Protein AF-A0A7C1FZI0-F1 (afdb_monomer_lite)

Structure (mmCIF, N/CA/C/O backbone):
data_AF-A0A7C1FZI0-F1
#
_entry.id   AF-A0A7C1FZI0-F1
#
loop_
_atom_site.group_PDB
_atom_site.id
_atom_site.type_symbol
_atom_site.label_atom_id
_atom_site.label_alt_id
_atom_site.label_comp_id
_atom_site.label_asym_id
_atom_site.label_entity_id
_atom_site.label_seq_id
_atom_site.pdbx_PDB_ins_code
_atom_site.Cartn_x
_atom_site.Cartn_y
_atom_site.Cartn_z
_atom_site.occupancy
_atom_site.B_iso_or_equiv
_atom_site.auth_seq_id
_atom_site.auth_comp_id
_atom_site.auth_asym_id
_atom_site.auth_atom_id
_atom_site.pdbx_PDB_model_num
ATOM 1 N N . PHE A 1 1 ? 3.314 -4.619 -2.180 1.00 94.50 1 PHE A N 1
ATOM 2 C CA . PHE A 1 1 ? 4.106 -3.585 -1.476 1.00 94.50 1 PHE A CA 1
ATOM 3 C C . PHE A 1 1 ? 3.168 -2.538 -0.890 1.00 94.50 1 PHE A C 1
ATOM 5 O O . PHE A 1 1 ? 2.230 -2.147 -1.576 1.00 94.50 1 PHE A O 1
ATOM 12 N N . ALA A 1 2 ? 3.382 -2.111 0.355 1.00 96.25 2 ALA A N 1
ATOM 13 C CA . ALA A 1 2 ? 2.620 -1.029 0.980 1.00 96.25 2 ALA A CA 1
ATOM 14 C C . ALA A 1 2 ? 3.485 0.248 0.970 1.00 96.25 2 ALA A C 1
ATOM 16 O O . ALA A 1 2 ? 4.482 0.295 1.690 1.00 96.25 2 ALA A O 1
ATOM 17 N N . PRO A 1 3 ? 3.184 1.239 0.112 1.00 94.50 3 PRO A N 1
ATOM 18 C CA . PRO A 1 3 ? 4.002 2.440 -0.012 1.00 94.50 3 PRO A CA 1
ATOM 19 C C . PRO A 1 3 ? 3.779 3.413 1.151 1.00 94.50 3 PRO A C 1
ATOM 21 O O . PRO A 1 3 ? 2.644 3.671 1.540 1.00 94.50 3 PRO A O 1
ATOM 24 N N . GLY A 1 4 ? 4.866 4.033 1.616 1.00 93.75 4 GLY A N 1
ATOM 25 C CA . GLY A 1 4 ? 4.859 5.071 2.650 1.00 93.75 4 GLY A CA 1
ATOM 26 C C . GLY A 1 4 ? 5.323 4.573 4.019 1.00 93.75 4 GLY A C 1
ATOM 27 O O . GLY A 1 4 ? 5.380 3.372 4.283 1.00 93.75 4 GLY A O 1
ATOM 28 N N . ASN A 1 5 ? 5.712 5.513 4.882 1.00 94.38 5 ASN A N 1
ATOM 29 C CA . ASN A 1 5 ? 6.263 5.174 6.189 1.00 94.38 5 ASN A CA 1
ATOM 30 C C . ASN A 1 5 ? 5.195 4.515 7.069 1.00 94.38 5 ASN A C 1
ATOM 32 O O . ASN A 1 5 ? 4.087 5.034 7.181 1.00 94.38 5 ASN A O 1
ATOM 36 N N . ASN A 1 6 ? 5.545 3.383 7.679 1.00 92.94 6 ASN A N 1
ATOM 37 C CA . ASN A 1 6 ? 4.663 2.591 8.536 1.00 92.94 6 ASN A CA 1
ATOM 38 C C . ASN A 1 6 ? 3.315 2.195 7.889 1.00 92.94 6 ASN A C 1
ATOM 40 O O . ASN A 1 6 ? 2.346 1.909 8.579 1.00 92.94 6 ASN A O 1
ATOM 44 N N . ALA A 1 7 ? 3.230 2.150 6.555 1.00 95.44 7 ALA A N 1
ATOM 45 C CA . ALA A 1 7 ? 1.979 1.867 5.846 1.00 95.44 7 ALA A CA 1
ATOM 46 C C . ALA A 1 7 ? 1.378 0.491 6.187 1.00 95.44 7 ALA A C 1
ATOM 48 O O . ALA A 1 7 ? 0.163 0.313 6.154 1.00 95.44 7 ALA A O 1
ATOM 49 N N . ILE A 1 8 ? 2.233 -0.482 6.510 1.00 94.69 8 ILE A N 1
ATOM 50 C CA . ILE A 1 8 ? 1.815 -1.852 6.805 1.00 94.69 8 ILE A CA 1
ATOM 51 C C . ILE A 1 8 ? 1.003 -1.959 8.099 1.00 94.69 8 ILE A C 1
ATOM 53 O O . ILE A 1 8 ? 0.148 -2.827 8.178 1.00 94.69 8 ILE A O 1
ATOM 57 N N . SER A 1 9 ? 1.187 -1.052 9.067 1.00 94.25 9 SER A N 1
ATOM 58 C CA . SER A 1 9 ? 0.438 -1.089 10.333 1.00 94.25 9 SER A CA 1
ATOM 59 C C . SER A 1 9 ? -1.039 -0.719 10.182 1.00 94.25 9 SER A C 1
ATOM 61 O O . SE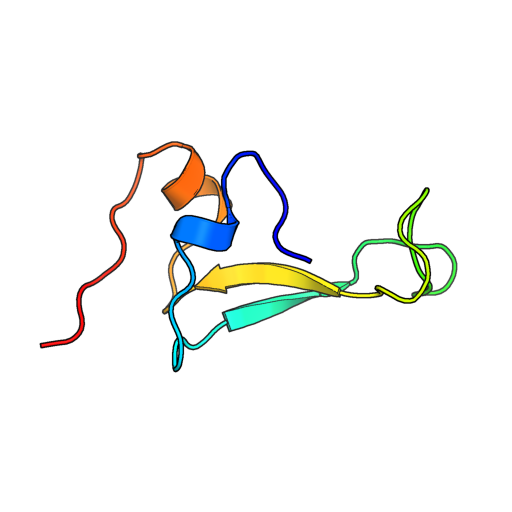R A 1 9 ? -1.788 -0.806 11.146 1.00 94.25 9 SER A O 1
ATOM 63 N N . PHE A 1 10 ? -1.454 -0.238 9.008 1.00 93.69 10 PHE A N 1
ATOM 64 C CA . PHE A 1 10 ? -2.850 0.083 8.708 1.00 93.69 10 PHE A CA 1
ATOM 65 C C . PHE A 1 10 ? -3.584 -1.068 8.005 1.00 93.69 10 PHE A C 1
ATOM 67 O O . PHE A 1 10 ? -4.788 -0.963 7.758 1.00 93.69 10 PHE A O 1
ATOM 74 N N . ILE A 1 11 ? -2.869 -2.140 7.657 1.00 94.38 11 ILE A N 1
ATOM 75 C CA . ILE A 1 11 ? -3.393 -3.298 6.934 1.00 94.38 11 ILE A CA 1
ATOM 76 C C . ILE A 1 11 ? -3.395 -4.478 7.900 1.00 94.38 11 ILE A C 1
ATOM 78 O O . ILE A 1 11 ? -2.333 -4.943 8.306 1.00 94.38 11 ILE A O 1
ATOM 82 N N . ASP A 1 12 ? -4.587 -4.955 8.232 1.00 94.25 12 ASP A N 1
ATOM 83 C CA . ASP A 1 12 ? -4.782 -6.121 9.087 1.00 94.25 12 ASP A CA 1
ATOM 84 C C . ASP A 1 12 ? -5.067 -7.363 8.235 1.00 94.25 12 ASP A C 1
ATOM 86 O O . ASP A 1 12 ? -5.432 -7.281 7.054 1.00 94.25 12 ASP A O 1
ATOM 90 N N . GLU A 1 13 ? -4.915 -8.541 8.840 1.00 93.25 13 GLU A N 1
ATOM 91 C CA . GLU A 1 13 ? -5.382 -9.779 8.222 1.00 93.25 13 GLU A CA 1
ATOM 92 C C . GLU A 1 13 ? -6.889 -9.679 7.921 1.00 93.25 13 GLU A C 1
ATOM 94 O O . GLU A 1 13 ? -7.663 -9.138 8.708 1.00 93.25 13 GLU A O 1
ATOM 99 N N . HIS A 1 14 ? -7.307 -10.205 6.764 1.00 93.00 14 HIS A N 1
ATOM 100 C CA . HIS A 1 14 ? -8.693 -10.169 6.262 1.00 93.00 14 HIS A CA 1
ATOM 101 C C . HIS A 1 14 ? -9.239 -8.798 5.812 1.00 93.00 14 HIS A C 1
ATOM 103 O O . HIS A 1 14 ? -10.434 -8.676 5.506 1.00 93.00 14 HIS A O 1
ATOM 109 N N . ASP A 1 15 ? -8.396 -7.773 5.698 1.00 93.94 15 ASP A N 1
ATOM 110 C CA . ASP A 1 15 ? -8.787 -6.535 5.026 1.00 93.94 15 ASP A CA 1
ATOM 111 C C . ASP A 1 15 ? -8.957 -6.704 3.518 1.00 93.94 15 ASP A C 1
ATOM 113 O O . ASP A 1 15 ? -8.210 -7.418 2.842 1.00 93.94 15 ASP A O 1
ATOM 117 N N . GLU A 1 16 ? -9.898 -5.943 2.965 1.00 94.69 16 GLU A N 1
ATOM 118 C CA . GLU A 1 16 ? -10.007 -5.791 1.521 1.00 94.69 16 GLU A CA 1
ATOM 119 C C . GLU A 1 16 ? -9.075 -4.676 1.055 1.00 94.69 16 GLU A C 1
ATOM 121 O O . GLU A 1 16 ? -9.182 -3.522 1.483 1.00 94.69 16 GLU A O 1
ATOM 126 N N . VAL A 1 17 ? -8.162 -5.012 0.143 1.00 96.38 17 VAL A N 1
ATOM 127 C CA . VAL A 1 17 ? -7.192 -4.062 -0.404 1.00 96.38 17 VAL A CA 1
ATOM 128 C C . VAL A 1 17 ? -7.383 -3.863 -1.899 1.00 96.38 17 VAL A C 1
ATOM 130 O O . VAL A 1 1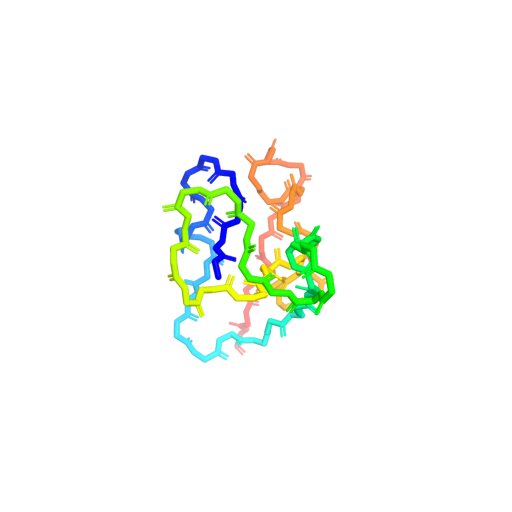7 ? -7.597 -4.809 -2.656 1.00 96.38 17 VAL A O 1
ATOM 133 N N . VAL A 1 18 ? -7.245 -2.614 -2.339 1.00 97.75 18 VAL A N 1
ATOM 134 C CA . VAL A 1 18 ? -7.158 -2.281 -3.765 1.00 97.75 18 VAL A CA 1
ATOM 135 C C . VAL A 1 18 ? -5.693 -2.071 -4.114 1.00 97.75 18 VAL A C 1
ATOM 137 O O . VAL A 1 18 ? -4.983 -1.338 -3.417 1.00 97.75 18 VAL A O 1
ATOM 140 N N . ILE A 1 19 ? -5.249 -2.702 -5.198 1.00 97.44 19 ILE A N 1
ATOM 141 C CA . ILE A 1 19 ? -3.875 -2.626 -5.694 1.00 97.44 19 ILE A CA 1
ATOM 142 C C . ILE A 1 19 ? -3.819 -1.982 -7.076 1.00 97.44 19 ILE A C 1
ATOM 144 O O . ILE A 1 19 ? -4.755 -2.083 -7.864 1.00 97.44 19 ILE A O 1
ATOM 148 N N . GLU A 1 20 ? -2.681 -1.375 -7.390 1.00 96.88 20 GLU A N 1
ATOM 149 C CA . GLU A 1 20 ? -2.345 -0.938 -8.744 1.00 96.88 20 GLU A CA 1
ATOM 150 C C . GLU A 1 20 ? -0.913 -1.345 -9.105 1.00 96.88 20 GLU A C 1
ATOM 152 O O . GLU A 1 20 ? -0.120 -1.748 -8.245 1.00 96.88 20 GLU A O 1
ATOM 157 N N . GLY A 1 21 ? -0.570 -1.252 -10.391 1.00 96.69 21 GLY A N 1
ATOM 158 C CA . GLY A 1 21 ? 0.795 -1.483 -10.851 1.00 96.69 21 GLY A CA 1
ATOM 159 C C . GLY A 1 21 ? 1.774 -0.497 -10.209 1.00 96.69 21 GLY A C 1
ATOM 160 O O . GLY A 1 21 ? 1.500 0.695 -10.094 1.00 96.69 21 GLY A O 1
ATOM 161 N N . ILE A 1 22 ? 2.954 -0.973 -9.817 1.00 95.19 22 ILE A N 1
ATOM 162 C CA . ILE A 1 22 ? 3.981 -0.131 -9.180 1.00 95.19 22 ILE A CA 1
ATOM 163 C C . ILE A 1 22 ? 4.666 0.843 -10.163 1.00 95.19 22 ILE A C 1
ATOM 165 O O . ILE A 1 22 ? 5.460 1.681 -9.752 1.00 95.19 22 ILE A O 1
ATOM 169 N N . GLY A 1 23 ? 4.351 0.753 -11.461 1.00 94.88 23 GLY A N 1
ATOM 170 C CA . GLY A 1 23 ? 4.896 1.634 -12.499 1.00 94.88 23 GLY A CA 1
ATOM 171 C C . GLY A 1 23 ? 6.247 1.192 -13.067 1.00 94.88 23 GLY A C 1
ATOM 172 O O . GLY A 1 23 ? 6.921 1.986 -13.716 1.00 94.88 23 GLY A O 1
ATOM 173 N N . GLY A 1 24 ? 6.657 -0.061 -12.851 1.00 95.00 24 GLY A N 1
ATOM 174 C CA . GLY A 1 24 ? 7.885 -0.587 -13.446 1.00 95.00 24 GLY A CA 1
ATOM 175 C C . GLY A 1 24 ? 7.790 -0.749 -14.966 1.00 95.00 24 GLY A C 1
ATOM 176 O O . GLY A 1 24 ? 6.711 -0.936 -15.538 1.00 95.00 24 GLY A O 1
ATOM 177 N N . ARG A 1 25 ? 8.947 -0.697 -15.639 1.00 92.31 25 ARG A N 1
ATOM 178 C CA . ARG A 1 25 ? 9.054 -0.780 -17.106 1.00 92.31 25 ARG A CA 1
ATOM 179 C C . ARG A 1 25 ? 8.342 -2.030 -17.631 1.00 92.31 25 ARG A C 1
ATOM 181 O O . ARG A 1 25 ? 8.650 -3.140 -17.205 1.00 92.31 25 ARG A O 1
ATOM 188 N N . MET A 1 26 ? 7.415 -1.849 -18.575 1.00 92.69 26 MET A N 1
ATOM 189 C CA . MET A 1 26 ? 6.575 -2.929 -19.125 1.00 92.69 26 MET 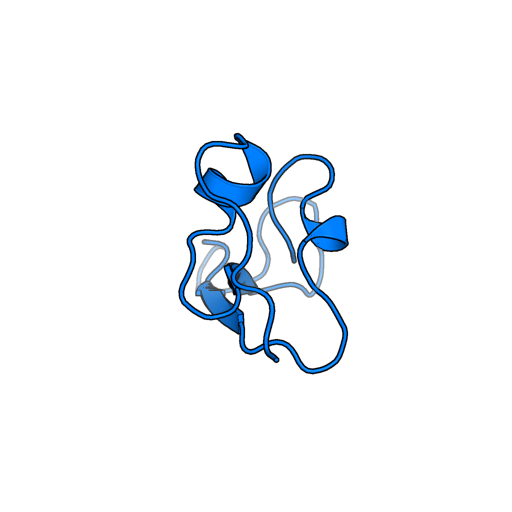A CA 1
ATOM 190 C C . MET A 1 26 ? 5.810 -3.722 -18.043 1.00 92.69 26 MET A C 1
ATOM 192 O O . MET A 1 26 ? 5.699 -4.943 -18.131 1.00 92.69 26 MET A O 1
ATOM 196 N N . GLY A 1 27 ? 5.335 -3.052 -16.985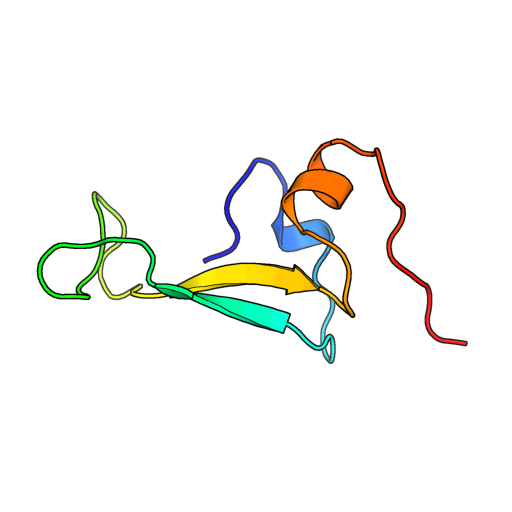 1.00 90.56 27 GLY A N 1
ATOM 197 C CA . GLY A 1 27 ? 4.578 -3.689 -15.897 1.00 90.56 27 GLY A CA 1
ATOM 198 C C . GLY A 1 27 ? 5.413 -4.611 -15.000 1.00 90.56 27 GLY A C 1
ATOM 199 O O . GLY A 1 27 ? 4.865 -5.470 -14.308 1.00 90.56 27 GLY A O 1
ATOM 200 N N . ARG A 1 28 ? 6.744 -4.482 -15.038 1.00 93.31 28 ARG A N 1
ATOM 201 C CA . ARG A 1 28 ? 7.670 -5.251 -14.195 1.00 93.31 28 ARG A CA 1
ATOM 202 C C . ARG A 1 28 ? 7.852 -4.590 -12.825 1.00 93.31 28 ARG A C 1
ATOM 204 O O . ARG A 1 28 ? 7.154 -3.641 -12.475 1.00 93.31 28 ARG A O 1
ATOM 211 N N . SER A 1 29 ? 8.783 -5.124 -12.042 1.00 94.06 29 SER A N 1
ATOM 212 C CA . SER A 1 29 ? 9.241 -4.496 -10.807 1.00 94.06 29 SER A CA 1
ATOM 213 C C . SER A 1 29 ? 9.846 -3.117 -11.056 1.00 94.06 29 SER A C 1
ATOM 215 O O . SER A 1 29 ? 10.355 -2.834 -12.145 1.00 94.06 29 SER A O 1
ATOM 217 N N . MET A 1 30 ? 9.773 -2.259 -10.041 1.00 93.44 30 MET A N 1
ATOM 218 C CA . MET A 1 30 ? 10.292 -0.894 -10.076 1.00 93.44 30 MET A CA 1
ATOM 219 C C . MET A 1 30 ? 11.453 -0.753 -9.092 1.00 93.44 30 MET A C 1
ATOM 221 O O . MET A 1 30 ? 11.339 -1.181 -7.946 1.00 93.44 30 MET A O 1
ATOM 225 N N . GLY A 1 31 ? 12.546 -0.136 -9.550 1.00 91.00 31 GLY A N 1
ATOM 226 C CA . GLY A 1 31 ? 13.711 0.172 -8.722 1.00 91.00 31 GLY A CA 1
ATOM 227 C C . GLY A 1 31 ? 14.407 -1.064 -8.153 1.00 91.00 31 GLY A C 1
ATOM 228 O O . GLY A 1 31 ? 14.701 -2.022 -8.868 1.00 91.00 31 GLY A O 1
ATOM 229 N N . ASP A 1 32 ? 14.668 -1.004 -6.858 1.00 93.44 32 ASP A N 1
ATOM 230 C CA . ASP A 1 32 ? 15.410 -1.960 -6.039 1.00 93.44 32 ASP A CA 1
ATOM 231 C C . ASP A 1 32 ? 14.531 -3.054 -5.414 1.00 93.44 32 ASP A C 1
ATOM 233 O O . ASP A 1 32 ? 15.013 -3.834 -4.598 1.00 93.44 32 ASP A O 1
ATOM 237 N N . ILE A 1 33 ? 13.254 -3.146 -5.799 1.00 90.81 33 ILE A N 1
ATOM 238 C CA . ILE A 1 33 ? 12.308 -4.119 -5.242 1.00 90.81 33 ILE A CA 1
ATOM 239 C C . ILE A 1 33 ? 12.108 -5.276 -6.236 1.00 90.81 33 ILE A C 1
ATOM 241 O O . ILE A 1 33 ? 11.173 -5.244 -7.047 1.00 90.81 33 ILE A O 1
ATOM 245 N N . PRO A 1 34 ? 12.960 -6.318 -6.222 1.00 93.69 34 PRO A N 1
ATOM 246 C CA . PRO A 1 34 ? 12.838 -7.432 -7.152 1.00 93.69 34 PRO A CA 1
ATOM 247 C C . PRO A 1 34 ? 11.543 -8.215 -6.912 1.00 93.69 34 PRO A C 1
ATOM 249 O O . PRO A 1 34 ? 11.110 -8.430 -5.784 1.00 93.69 34 PRO A O 1
ATOM 252 N N . GLY A 1 35 ? 10.906 -8.657 -7.997 1.00 94.88 35 GLY A N 1
ATOM 253 C CA . GLY A 1 35 ? 9.745 -9.553 -7.944 1.00 94.88 35 GLY A CA 1
ATOM 254 C C . GLY A 1 35 ? 8.404 -8.895 -7.596 1.00 94.88 35 GLY A C 1
ATOM 255 O O . GLY A 1 35 ? 7.362 -9.491 -7.867 1.00 94.88 35 GLY A O 1
ATOM 256 N N . VAL A 1 36 ? 8.380 -7.657 -7.093 1.00 96.31 36 VAL A N 1
ATOM 257 C CA . VAL A 1 36 ? 7.129 -6.976 -6.724 1.00 96.31 36 VAL A CA 1
ATOM 258 C C . VAL A 1 36 ? 6.638 -6.070 -7.848 1.00 96.31 36 VAL A C 1
ATOM 260 O O . VAL A 1 36 ? 7.321 -5.135 -8.249 1.00 96.31 36 VAL A O 1
ATOM 263 N N . ARG A 1 37 ? 5.423 -6.327 -8.344 1.00 96.50 37 ARG A N 1
ATOM 264 C CA . ARG A 1 37 ? 4.819 -5.584 -9.472 1.00 96.50 37 ARG A CA 1
ATOM 265 C C . ARG A 1 37 ? 3.647 -4.687 -9.079 1.00 96.50 37 ARG A C 1
ATOM 267 O O . ARG A 1 37 ? 3.229 -3.850 -9.873 1.00 96.50 37 ARG A O 1
ATOM 274 N N . TYR A 1 38 ? 3.133 -4.846 -7.861 1.00 97.12 38 TYR A N 1
ATOM 275 C CA . TYR A 1 38 ? 1.926 -4.169 -7.396 1.00 97.12 38 TYR A CA 1
ATOM 276 C C . TYR A 1 38 ? 2.138 -3.481 -6.051 1.00 97.12 38 TYR A C 1
ATOM 278 O O . TYR A 1 38 ? 2.870 -3.967 -5.174 1.00 97.12 38 TYR A O 1
ATOM 286 N N . LYS A 1 39 ? 1.444 -2.360 -5.879 1.00 96.75 39 LYS A N 1
ATOM 287 C CA . LYS A 1 39 ? 1.387 -1.601 -4.632 1.00 96.75 39 LYS A CA 1
ATOM 288 C C . LYS A 1 39 ? -0.059 -1.418 -4.174 1.00 96.75 39 LYS A C 1
ATOM 290 O O . LYS A 1 39 ? -0.966 -1.381 -5.000 1.00 96.75 39 LYS A O 1
ATOM 295 N N . VAL A 1 40 ? -0.259 -1.307 -2.866 1.00 97.62 40 VAL A N 1
ATOM 296 C CA . VAL A 1 40 ? -1.573 -1.043 -2.258 1.00 97.62 40 VAL A CA 1
ATOM 297 C C . VAL A 1 40 ? -1.916 0.442 -2.389 1.00 97.62 40 VAL A C 1
ATOM 299 O O . VAL A 1 40 ? -1.054 1.291 -2.154 1.00 97.62 40 VAL A O 1
ATOM 302 N N . ILE A 1 41 ? -3.165 0.750 -2.751 1.00 97.81 41 ILE A N 1
ATOM 303 C CA . ILE A 1 41 ? -3.689 2.125 -2.835 1.00 97.81 41 ILE A CA 1
ATOM 304 C C . ILE A 1 41 ? -4.835 2.399 -1.861 1.00 97.81 41 ILE A C 1
ATOM 306 O O . ILE A 1 41 ? -4.977 3.534 -1.402 1.00 97.81 41 ILE A O 1
ATOM 310 N N . LYS A 1 42 ? -5.641 1.386 -1.526 1.00 96.62 42 LYS A N 1
ATOM 311 C CA . LYS A 1 42 ? -6.760 1.510 -0.583 1.00 96.62 42 LYS A CA 1
ATOM 312 C C . LYS A 1 42 ? -6.869 0.290 0.321 1.00 96.62 42 LYS A C 1
ATOM 314 O O . LYS A 1 42 ? -6.522 -0.810 -0.105 1.00 96.62 42 LYS A O 1
ATOM 319 N N . VAL A 1 43 ? -7.404 0.509 1.518 1.00 95.94 43 VAL A N 1
ATOM 320 C CA . VAL A 1 43 ? -7.699 -0.503 2.541 1.00 95.94 43 VAL A CA 1
ATOM 321 C C . VAL A 1 43 ? -9.122 -0.252 3.041 1.00 95.94 43 VAL A C 1
ATOM 323 O O . VAL A 1 43 ? -9.428 0.869 3.448 1.00 95.94 43 VAL A O 1
ATOM 326 N N . ASN A 1 44 ? -10.009 -1.246 2.947 1.00 94.19 44 ASN A N 1
ATOM 327 C CA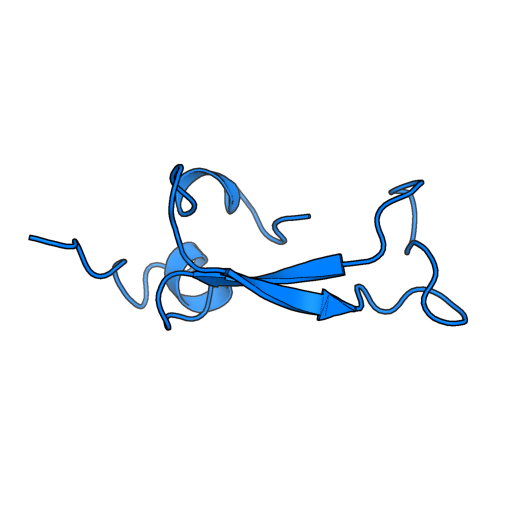 . ASN A 1 44 ? -11.434 -1.155 3.311 1.00 94.19 44 ASN A CA 1
ATOM 328 C C . ASN A 1 44 ? -12.127 0.114 2.767 1.00 94.19 44 ASN A C 1
ATOM 330 O O . ASN A 1 44 ? -12.850 0.812 3.474 1.00 94.19 44 ASN A O 1
ATOM 334 N N . GLY A 1 45 ? -11.853 0.450 1.502 1.00 94.00 45 GLY A N 1
ATOM 335 C CA . GLY A 1 45 ? -12.433 1.612 0.817 1.00 94.00 45 GLY A CA 1
ATOM 336 C C . GLY A 1 45 ? -11.738 2.957 1.071 1.00 94.00 45 GLY A C 1
ATOM 337 O O . GLY A 1 45 ? -11.994 3.903 0.323 1.00 94.00 45 GLY A O 1
ATOM 338 N N . VAL A 1 46 ? -10.811 3.046 2.030 1.00 95.25 46 VAL A N 1
ATOM 339 C CA . VAL A 1 46 ? -10.087 4.285 2.371 1.00 95.25 46 VAL A CA 1
ATOM 340 C C . VAL A 1 46 ? -8.716 4.336 1.697 1.00 95.25 46 VAL A C 1
ATOM 342 O O . VAL A 1 46 ? -8.038 3.320 1.568 1.00 95.25 46 VAL A O 1
ATOM 345 N N . SER A 1 47 ? -8.292 5.524 1.254 1.00 96.38 47 SER A N 1
ATOM 346 C CA . SER A 1 47 ? -6.966 5.752 0.665 1.00 96.38 47 SER A CA 1
ATOM 347 C C . SER A 1 47 ? -5.850 5.495 1.676 1.00 96.38 47 SER A C 1
ATOM 349 O O . SER A 1 47 ? -5.781 6.153 2.714 1.00 96.38 47 SER A O 1
ATOM 351 N N . LEU A 1 48 ? -4.907 4.612 1.334 1.00 95.81 48 LEU A N 1
ATOM 352 C CA . LEU A 1 48 ? -3.748 4.316 2.184 1.00 95.81 48 LEU A CA 1
ATOM 353 C C . LEU A 1 48 ? -2.927 5.584 2.475 1.00 95.81 48 LEU A C 1
ATOM 355 O O . LEU A 1 48 ? -2.436 5.783 3.581 1.00 95.81 48 LEU A O 1
ATOM 359 N N . SER A 1 49 ? -2.828 6.490 1.499 1.00 95.50 49 SER A N 1
ATOM 360 C CA . SER A 1 49 ? -2.110 7.758 1.670 1.00 95.50 49 SER A CA 1
ATOM 361 C C . SER A 1 49 ? -2.775 8.717 2.666 1.00 95.50 49 SER A C 1
ATOM 363 O O . SER A 1 49 ? -2.083 9.539 3.266 1.00 95.50 49 SER A O 1
ATOM 365 N N . GLU A 1 50 ? -4.096 8.635 2.842 1.00 95.88 50 GLU A N 1
ATOM 366 C CA . GLU A 1 50 ? -4.835 9.453 3.809 1.00 95.88 50 GLU A CA 1
ATOM 367 C C . GLU A 1 50 ? -4.728 8.876 5.218 1.00 95.88 50 GLU A C 1
ATOM 369 O O . GLU A 1 50 ? -4.550 9.654 6.157 1.00 95.88 50 GLU A O 1
ATOM 374 N N . LEU A 1 51 ? -4.724 7.541 5.339 1.00 94.38 51 LEU A N 1
ATOM 375 C CA . LEU A 1 51 ? -4.442 6.829 6.591 1.00 94.38 51 LEU A CA 1
ATOM 376 C C . LEU A 1 51 ? -3.042 7.179 7.115 1.00 94.38 51 LEU A C 1
ATOM 378 O O . LEU A 1 51 ? -2.898 7.616 8.251 1.00 94.38 51 LEU A O 1
ATOM 382 N N . ILE A 1 52 ? -2.014 7.097 6.260 1.00 95.00 52 ILE A N 1
ATOM 383 C CA . ILE A 1 52 ? -0.622 7.422 6.635 1.00 95.00 52 ILE A CA 1
ATOM 384 C C . ILE A 1 52 ? -0.481 8.882 7.084 1.00 95.00 52 ILE A C 1
ATOM 386 O O . ILE A 1 52 ? 0.302 9.189 7.979 1.00 95.00 52 ILE A O 1
ATOM 390 N N . LYS A 1 53 ? -1.231 9.801 6.465 1.00 94.94 53 LYS A N 1
ATOM 391 C CA . LYS A 1 53 ? -1.230 11.225 6.837 1.00 94.94 53 LYS A CA 1
ATOM 392 C C . LYS A 1 53 ? -2.095 11.524 8.068 1.00 94.94 53 LYS A C 1
ATOM 394 O O . LYS A 1 53 ? -2.131 12.681 8.477 1.00 94.94 53 LYS A O 1
ATOM 399 N N . GLY A 1 54 ? -2.816 10.538 8.609 1.00 92.31 54 GLY A N 1
ATOM 400 C CA . GLY A 1 54 ? -3.743 10.712 9.730 1.00 92.31 54 GLY A CA 1
ATOM 401 C C . GLY A 1 54 ? -4.948 11.597 9.406 1.00 92.31 54 GLY A C 1
ATOM 402 O O . GLY A 1 54 ? -5.541 12.178 10.307 1.00 92.31 54 GLY A O 1
ATOM 403 N N . LYS A 1 55 ? -5.293 11.760 8.122 1.00 93.62 55 LYS A N 1
ATOM 404 C CA . LYS A 1 55 ? -6.437 12.593 7.708 1.00 93.62 55 LYS A CA 1
ATOM 405 C C . LYS A 1 55 ? -7.772 11.881 7.886 1.00 93.62 55 LYS A C 1
ATOM 407 O O . LYS A 1 55 ? -8.792 12.535 8.069 1.00 93.62 55 LYS A O 1
ATOM 412 N N . ILE A 1 56 ? -7.753 10.560 7.751 1.00 92.56 56 ILE A N 1
ATOM 413 C CA . ILE A 1 56 ? -8.911 9.681 7.867 1.00 92.56 56 ILE A CA 1
ATOM 414 C C . ILE A 1 56 ? -8.491 8.516 8.756 1.00 92.56 56 ILE A C 1
ATOM 416 O O . ILE A 1 56 ? -7.353 8.053 8.670 1.00 92.56 56 ILE A O 1
ATOM 420 N N . GLU A 1 57 ? -9.407 8.043 9.592 1.00 88.81 57 GLU A N 1
ATOM 421 C CA . GLU A 1 57 ? -9.225 6.822 10.369 1.00 88.81 57 GLU A CA 1
ATOM 422 C C . GLU A 1 57 ? -9.796 5.620 9.621 1.00 88.81 57 GLU A C 1
ATOM 424 O O . GLU A 1 57 ? -10.767 5.718 8.865 1.00 88.81 57 GLU A O 1
ATOM 429 N N . LYS A 1 58 ? -9.182 4.457 9.829 1.00 86.06 58 LYS A N 1
ATOM 430 C CA . LYS A 1 58 ? -9.659 3.218 9.227 1.00 86.06 58 LYS A CA 1
ATOM 431 C C . LYS A 1 58 ? -11.040 2.879 9.808 1.00 86.06 58 LYS A C 1
ATOM 433 O O . LYS A 1 58 ? -11.178 2.842 11.030 1.00 86.06 58 LYS A O 1
ATOM 438 N N . PRO A 1 59 ? -12.055 2.597 8.973 1.00 83.81 59 PRO A N 1
ATOM 439 C CA . PRO A 1 59 ? -13.355 2.176 9.470 1.00 83.81 59 PRO A CA 1
ATOM 440 C C . PRO A 1 59 ? -13.198 0.848 10.217 1.00 83.81 59 PRO A C 1
ATOM 442 O O . PRO A 1 59 ? -12.776 -0.153 9.636 1.00 83.81 59 PRO A O 1
ATOM 445 N N . MET A 1 60 ? -13.531 0.840 11.508 1.00 78.69 60 MET A N 1
ATOM 446 C CA . MET A 1 60 ? -13.588 -0.392 12.292 1.00 78.69 60 MET A CA 1
ATOM 447 C C . MET A 1 60 ? -14.837 -1.176 11.880 1.00 78.69 60 MET A C 1
ATOM 449 O O . MET A 1 60 ? -15.955 -0.662 11.966 1.00 78.69 60 MET A O 1
ATOM 453 N N . ARG A 1 61 ? -14.659 -2.421 11.427 1.00 66.38 61 ARG A N 1
ATOM 454 C CA . ARG A 1 61 ? -15.780 -3.357 11.274 1.00 66.38 61 ARG A CA 1
ATOM 455 C C . ARG A 1 61 ? -16.273 -3.719 12.686 1.00 66.38 61 ARG A C 1
ATOM 457 O O . ARG A 1 61 ? -15.460 -4.106 13.522 1.00 66.38 61 ARG A O 1
ATOM 464 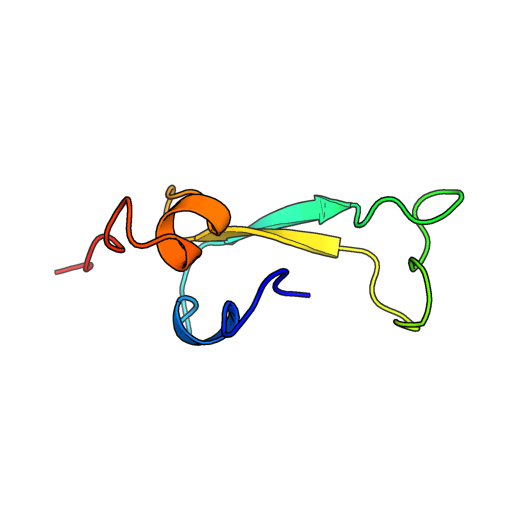N N . ARG A 1 62 ? -17.566 -3.507 12.960 1.00 59.84 62 ARG A N 1
ATOM 465 C CA . ARG A 1 62 ? -18.250 -4.053 14.146 1.00 59.84 62 ARG A CA 1
ATOM 466 C C . ARG A 1 62 ? -18.640 -5.502 13.909 1.00 59.84 62 ARG A C 1
ATOM 468 O O . ARG A 1 62 ? -18.908 -5.830 12.731 1.00 59.84 62 ARG A O 1
#

Foldseek 3Di:
DEDDDPLCVLADPPWDWDKDFPPDDVQADDDPDHPDGIYTQDTNRHGSVCCNVVVDHDDDDD

pLDDT: mean 93.01, std 6.33, range [59.84, 97.81]

Secondary structure (DSSP, 8-state):
---STTGGGG--TT--EEEEE---GGG---TT-TT--EEEEEETTEEHHHHHTTSSPPPPP-

Radius of gyration: 12.56 Å; chains: 1; bounding box: 34×23×33 Å

Sequence (62 aa):
FAPGNNAISFIDEHDEVVIEGIGGRMGRSMGDIPGVRYKVIKVNGVSLSELIKGKIEKPMRR